Protein AF-0000000072585662 (afdb_homodimer)

Secondary structure (DSSP, 8-state):
---EEEEEEEEEHHHHHHHHHHHHTTSSSSHHHHHHHHHHHHHHHHHHHHHHHHHHHHHTTT---HHHHHHHHHHHT---------/---EEEEEEEEEHHHHHHHHHHHHTTSSSSHHHHHHHHHHHHHHHHHHHHHHHHHHHHHTTT---HHHHHHHHHHH----------

Solvent-accessible surface area (backbone atoms only — not comparable to full-atom values): 9882 Å² total; per-residue (Å²): 129,82,63,60,44,77,44,79,32,60,33,45,52,71,57,49,50,52,45,48,51,40,33,74,72,59,79,30,93,40,65,34,54,49,52,52,51,11,45,51,46,35,52,52,50,51,50,52,51,51,51,50,52,52,48,36,56,70,68,50,69,65,54,68,55,67,62,56,63,52,50,56,56,52,65,68,58,56,71,75,68,77,74,73,77,124,129,84,63,59,45,79,46,78,32,60,33,45,51,70,57,51,48,51,45,47,50,38,32,74,72,60,80,30,92,39,63,33,53,49,52,53,50,10,44,50,44,33,53,52,51,52,50,52,52,51,51,50,52,51,48,36,56,70,69,50,70,65,54,69,54,67,60,57,63,52,51,59,58,52,65,67,60,56,70,74,70,75,76,74,76,126

Sequence (172 aa):
MRTTRTLSISLPYEMADYIRAKVSTGEFATESEVIRDALRTLIARDRVVEAWLRDAVNSGEFALDPDAQWAADKDEAKPARPRRRPMRTTRTLSISLPYEMADYIRAKVSTGEFATESE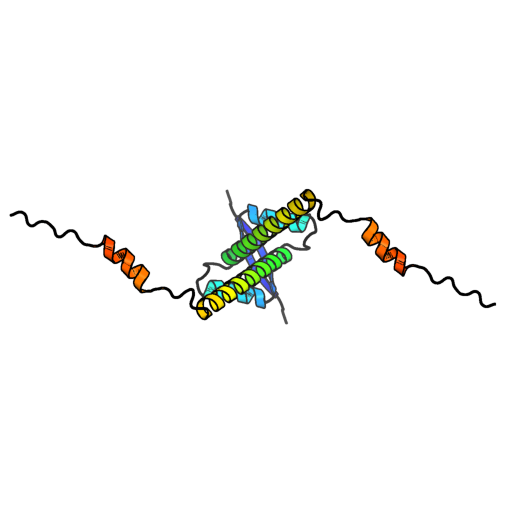VIRDALRTLIARDRVVEAWLRDAVNSGEFALDPDAQWAADKDEAKPARPRRRP

pLDDT: mean 79.77, std 24.44, range [37.72, 98.94]

Nearest PDB structures (foldseek):
  5zkt-assembly1_A  TM=6.570E-01  e=4.697E+00  Oryza sativa Japonica Group
  6zxf-assembly1_J  TM=3.827E-01  e=6.898E+00  Homo sapiens
  5zkt-assembly1_A  TM=6.567E-01  e=4.931E+00  Oryza sativa Japonica Group
  6zxf-assembly1_J  TM=3.825E-01  e=8.393E+00  Homo sapiens

Organism: Burkholderia pseudomallei (strain K96243) (NCBI:txid272560)

Structure (mmCIF, N/CA/C/O backbone):
data_AF-0000000072585662-model_v1
#
loop_
_entity.id
_entity.type
_entity.pdbx_description
1 polymer 'Type II toxin-antitoxin system ParD family antitoxin'
#
loop_
_atom_site.group_PDB
_atom_site.id
_atom_site.type_symbol
_atom_site.label_atom_id
_atom_site.label_alt_id
_atom_site.label_comp_id
_atom_site.label_asym_id
_atom_site.label_entity_id
_atom_site.label_seq_id
_atom_site.pdbx_PDB_ins_code
_atom_site.Cartn_x
_atom_site.Cartn_y
_atom_site.Cartn_z
_atom_site.occupancy
_atom_site.B_iso_or_equiv
_atom_site.auth_seq_id
_atom_site.auth_comp_id
_atom_site.auth_asym_id
_atom_site.auth_atom_id
_atom_site.pdbx_PDB_model_num
ATOM 1 N N . MET A 1 1 ? 3.088 -7.129 -27.453 1 70.69 1 MET A N 1
ATOM 2 C CA . MET A 1 1 ? 4.09 -7.305 -26.406 1 70.69 1 MET A CA 1
ATOM 3 C C . MET A 1 1 ? 3.434 -7.457 -25.047 1 70.69 1 MET A C 1
ATOM 5 O O . MET A 1 1 ? 2.344 -6.93 -24.812 1 70.69 1 MET A O 1
ATOM 9 N N . ARG A 1 2 ? 3.865 -8.383 -24.266 1 81.06 2 ARG A N 1
ATOM 10 C CA . ARG A 1 2 ? 3.271 -8.539 -22.938 1 81.06 2 ARG A CA 1
ATOM 11 C C . ARG A 1 2 ? 3.443 -7.273 -22.109 1 81.06 2 ARG A C 1
ATOM 13 O O . ARG A 1 2 ? 4.52 -6.672 -22.094 1 81.06 2 ARG A O 1
ATOM 20 N N . THR A 1 3 ? 2.375 -6.98 -21.516 1 95.12 3 THR A N 1
ATOM 21 C CA . THR A 1 3 ? 2.451 -5.746 -20.734 1 95.12 3 THR A CA 1
ATOM 22 C C . THR A 1 3 ? 2.459 -6.039 -19.25 1 95.12 3 THR A C 1
ATOM 24 O O . THR A 1 3 ? 2.512 -5.121 -18.422 1 95.12 3 THR A O 1
ATOM 27 N N . THR A 1 4 ? 2.371 -7.418 -18.953 1 97.75 4 THR A N 1
ATOM 28 C CA . THR A 1 4 ? 2.322 -7.781 -17.547 1 97.75 4 THR A CA 1
ATOM 29 C C . THR A 1 4 ? 3.291 -8.922 -17.25 1 97.75 4 THR A C 1
ATOM 31 O O . THR A 1 4 ? 3.787 -9.578 -18.156 1 97.75 4 THR A O 1
ATOM 34 N N . ARG A 1 5 ? 3.615 -9 -15.969 1 96.94 5 ARG A N 1
ATOM 35 C CA . ARG A 1 5 ? 4.387 -10.102 -15.406 1 96.94 5 ARG A CA 1
ATOM 36 C C . ARG A 1 5 ? 3.592 -10.828 -14.328 1 96.94 5 ARG A C 1
ATOM 38 O O . ARG A 1 5 ? 2.83 -10.211 -13.586 1 96.94 5 ARG A O 1
ATOM 45 N N . THR A 1 6 ? 3.783 -12.117 -14.281 1 97.81 6 THR A N 1
ATOM 46 C CA . THR A 1 6 ? 3.15 -12.922 -13.234 1 97.81 6 THR A CA 1
ATOM 47 C C . THR A 1 6 ? 4.129 -13.188 -12.094 1 97.81 6 THR A C 1
ATOM 49 O O . THR A 1 6 ? 5.293 -13.516 -12.328 1 97.81 6 THR A O 1
ATOM 52 N N . LEU A 1 7 ? 3.682 -13.016 -10.852 1 97.94 7 LEU A N 1
ATOM 53 C CA . LEU A 1 7 ? 4.488 -13.266 -9.656 1 97.94 7 LEU A CA 1
ATOM 54 C C . LEU A 1 7 ? 3.746 -14.18 -8.688 1 97.94 7 LEU A C 1
ATOM 56 O O . LEU A 1 7 ? 2.539 -14.031 -8.484 1 97.94 7 LEU A O 1
ATOM 60 N N . SER A 1 8 ? 4.477 -15.102 -8.109 1 98.38 8 SER A N 1
ATOM 61 C CA . SER A 1 8 ? 3.969 -15.922 -7.02 1 98.38 8 SER A CA 1
ATOM 62 C C . SER A 1 8 ? 4.406 -15.375 -5.664 1 98.38 8 SER A C 1
ATOM 64 O O . SER A 1 8 ? 5.602 -15.219 -5.41 1 98.38 8 SER A O 1
ATOM 66 N N . ILE A 1 9 ? 3.414 -15.117 -4.812 1 98.69 9 ILE A N 1
ATOM 67 C CA . ILE A 1 9 ? 3.756 -14.461 -3.553 1 98.69 9 ILE A CA 1
ATOM 68 C C . ILE A 1 9 ? 3.18 -15.266 -2.387 1 98.69 9 ILE A C 1
ATOM 70 O O . ILE A 1 9 ? 2.158 -15.938 -2.533 1 98.69 9 ILE A O 1
ATOM 74 N N . SER A 1 10 ? 3.887 -15.133 -1.266 1 98.44 10 SER A N 1
ATOM 75 C CA . SER A 1 10 ? 3.441 -15.734 -0.015 1 98.44 10 SER A CA 1
ATOM 76 C C . SER A 1 10 ? 2.939 -14.68 0.963 1 98.44 10 SER A C 1
ATOM 78 O O . SER A 1 10 ? 3.617 -13.68 1.205 1 98.44 10 SER A O 1
ATOM 80 N N . LEU A 1 11 ? 1.711 -14.984 1.523 1 98.69 11 LEU A N 1
ATOM 81 C CA . LEU A 1 11 ? 1.078 -14.023 2.422 1 98.69 11 LEU A CA 1
ATOM 82 C C . LEU A 1 11 ? 0.562 -14.719 3.68 1 98.69 11 LEU A C 1
ATOM 84 O O . LEU A 1 11 ? 0.035 -15.828 3.609 1 98.69 11 LEU A O 1
ATOM 88 N N . PRO A 1 12 ? 0.665 -13.992 4.832 1 98.44 12 PRO A N 1
ATOM 89 C CA . PRO A 1 12 ? -0.096 -14.484 5.984 1 98.44 12 PRO A CA 1
ATOM 90 C C . PRO A 1 12 ? -1.59 -14.609 5.691 1 98.44 12 PRO A C 1
ATOM 92 O O . PRO A 1 12 ? -2.139 -13.828 4.914 1 98.44 12 PRO A O 1
ATOM 95 N N . TYR A 1 13 ? -2.268 -15.445 6.418 1 98 13 TYR A N 1
ATOM 96 C CA . TYR A 1 13 ? -3.68 -15.719 6.188 1 98 13 TYR A CA 1
ATOM 97 C C . TYR A 1 13 ? -4.516 -14.453 6.352 1 98 13 TYR A C 1
ATOM 99 O O . TYR A 1 13 ? -5.465 -14.227 5.598 1 98 13 TYR A O 1
ATOM 107 N N . GLU A 1 14 ? -4.168 -13.672 7.273 1 97.62 14 GLU A N 1
ATOM 108 C CA . GLU A 1 14 ? -4.93 -12.453 7.539 1 97.62 14 GLU A CA 1
ATOM 109 C C . GLU A 1 14 ? -4.895 -11.516 6.336 1 97.62 14 GLU A C 1
ATOM 111 O O . GLU A 1 14 ? -5.898 -10.875 6.012 1 97.62 14 GLU A O 1
ATOM 116 N N . MET A 1 15 ? -3.756 -11.484 5.699 1 98.69 15 MET A N 1
ATOM 117 C CA . MET A 1 15 ? -3.623 -10.625 4.523 1 98.69 15 MET A CA 1
ATOM 118 C C . MET A 1 15 ? -4.352 -11.234 3.326 1 98.69 15 MET A C 1
ATOM 120 O O . MET A 1 15 ? -4.988 -10.516 2.555 1 98.69 15 MET A O 1
ATOM 124 N N . ALA A 1 16 ? -4.238 -12.523 3.176 1 98.62 16 ALA A N 1
ATOM 125 C CA . ALA A 1 16 ? -4.965 -13.203 2.109 1 98.62 16 ALA A CA 1
ATOM 126 C C . ALA A 1 16 ? -6.473 -13.023 2.271 1 98.62 16 ALA A C 1
ATOM 128 O O . ALA A 1 16 ? -7.188 -12.812 1.29 1 98.62 16 ALA A O 1
ATOM 129 N N . ASP A 1 17 ? -6.926 -13.094 3.514 1 98.12 17 ASP A N 1
ATOM 130 C CA . ASP A 1 17 ? -8.344 -12.914 3.801 1 98.12 17 ASP A CA 1
ATOM 131 C C . ASP A 1 17 ? -8.789 -11.492 3.473 1 98.12 17 ASP A C 1
ATOM 133 O O . ASP A 1 17 ? -9.898 -11.281 2.973 1 98.12 17 ASP A O 1
ATOM 137 N N . TYR A 1 18 ? -7.945 -10.555 3.777 1 98.5 18 TYR A N 1
ATOM 138 C CA . TYR A 1 18 ? -8.219 -9.164 3.42 1 98.5 18 TYR A CA 1
ATOM 139 C C . TYR A 1 18 ? -8.422 -9.016 1.918 1 98.5 18 TYR A C 1
ATOM 141 O O . TYR A 1 18 ? -9.398 -8.406 1.477 1 98.5 18 TYR A O 1
ATOM 149 N N . ILE A 1 19 ? -7.562 -9.602 1.135 1 98.88 19 ILE A N 1
ATOM 150 C CA . ILE A 1 19 ? -7.637 -9.547 -0.321 1 98.88 19 ILE A CA 1
ATOM 151 C C . ILE A 1 19 ? -8.93 -10.203 -0.798 1 98.88 19 ILE A C 1
ATOM 153 O O . ILE A 1 19 ? -9.656 -9.648 -1.621 1 98.88 19 ILE A O 1
ATOM 157 N N . ARG A 1 20 ? -9.242 -11.352 -0.202 1 98.31 20 ARG A N 1
ATOM 158 C CA . ARG A 1 20 ? -10.438 -12.094 -0.586 1 98.31 20 ARG A CA 1
ATOM 159 C C . ARG A 1 20 ? -11.695 -11.273 -0.302 1 98.31 20 ARG A C 1
ATOM 161 O O . ARG A 1 20 ? -12.641 -11.273 -1.102 1 98.31 20 ARG A O 1
ATOM 168 N N . ALA A 1 21 ? -11.719 -10.664 0.814 1 98.25 21 ALA A N 1
ATOM 169 C CA . ALA A 1 21 ? -12.875 -9.859 1.188 1 98.25 21 ALA A CA 1
ATOM 170 C C . ALA A 1 21 ? -13.102 -8.734 0.187 1 98.25 21 ALA A C 1
ATOM 172 O O . ALA A 1 21 ? -14.242 -8.453 -0.194 1 98.25 21 ALA A O 1
ATOM 173 N N . LYS A 1 22 ? -12.023 -8.109 -0.302 1 98.25 22 LYS A N 1
ATOM 174 C CA . LYS A 1 22 ? -12.117 -7.012 -1.259 1 98.25 22 LYS A CA 1
ATOM 175 C C . LYS A 1 22 ? -12.695 -7.488 -2.586 1 98.25 22 LYS A C 1
ATOM 177 O O . LYS A 1 22 ? -13.414 -6.742 -3.256 1 98.25 22 LYS A O 1
ATOM 182 N N . VAL A 1 23 ? -12.398 -8.68 -2.938 1 98.69 23 VAL A N 1
ATOM 183 C CA . VAL A 1 23 ? -12.891 -9.227 -4.199 1 98.69 23 VAL A CA 1
ATOM 184 C C . VAL A 1 23 ? -14.328 -9.711 -4.027 1 98.69 23 VAL A C 1
ATOM 186 O O . VAL A 1 23 ? -15.18 -9.461 -4.879 1 98.69 23 VAL A O 1
ATOM 189 N N . SER A 1 24 ? -14.586 -10.328 -2.852 1 98.31 24 SER A N 1
ATOM 190 C CA . SER A 1 24 ? -15.898 -10.93 -2.604 1 98.31 24 SER A CA 1
ATOM 191 C C . SER A 1 24 ? -16.984 -9.859 -2.48 1 98.31 24 SER A C 1
ATOM 193 O O . SER A 1 24 ? -18.125 -10.094 -2.85 1 98.31 24 SER A O 1
ATOM 195 N N . THR A 1 25 ? -16.594 -8.695 -2.027 1 96.94 25 THR A N 1
ATOM 196 C CA . THR A 1 25 ? -17.547 -7.605 -1.853 1 96.94 25 THR A CA 1
ATOM 197 C C . THR A 1 25 ? -17.734 -6.844 -3.16 1 96.94 25 THR A C 1
ATOM 199 O O . THR A 1 25 ? -18.609 -5.977 -3.254 1 96.94 25 THR A O 1
ATOM 202 N N . GLY A 1 26 ? -16.922 -7.109 -4.121 1 97.5 26 GLY A N 1
ATOM 203 C CA . GLY A 1 26 ? -17.047 -6.492 -5.43 1 97.5 26 GLY A CA 1
ATOM 204 C C . GLY A 1 26 ? -16.297 -5.176 -5.547 1 97.5 26 GLY A C 1
ATOM 205 O O . GLY A 1 26 ? -16.438 -4.461 -6.539 1 97.5 26 GLY A O 1
ATOM 206 N N . GLU A 1 27 ? -15.5 -4.836 -4.562 1 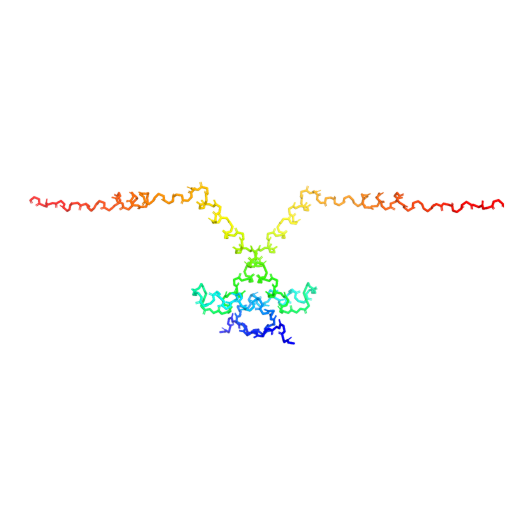96.88 27 GLU A N 1
ATOM 207 C CA . GLU A 1 27 ? -14.703 -3.613 -4.613 1 96.88 27 GLU A CA 1
ATOM 208 C C . GLU A 1 27 ? -13.633 -3.703 -5.699 1 96.88 27 GLU A C 1
ATOM 210 O O . GLU A 1 27 ? -13.32 -2.705 -6.355 1 96.88 27 GLU A O 1
ATOM 215 N N . PHE A 1 28 ? -13.133 -4.871 -5.895 1 98.38 28 PHE A N 1
ATOM 216 C CA . PHE A 1 28 ? -12.148 -5.172 -6.93 1 98.38 28 PHE A CA 1
ATOM 217 C C . PHE A 1 28 ? -12.547 -6.414 -7.715 1 98.38 28 PHE A C 1
ATOM 219 O O . PHE A 1 28 ? -13.219 -7.301 -7.184 1 98.38 28 PHE A O 1
ATOM 226 N N . ALA A 1 29 ? -12.156 -6.52 -8.883 1 98.38 29 ALA A N 1
ATOM 227 C CA . ALA A 1 29 ? -12.539 -7.637 -9.75 1 98.38 29 ALA A CA 1
ATOM 228 C C . ALA A 1 29 ? -11.672 -8.859 -9.469 1 98.38 29 ALA A C 1
ATOM 230 O O . ALA A 1 29 ? -12.141 -10 -9.562 1 98.38 29 ALA A O 1
ATOM 231 N N . THR A 1 30 ? -10.352 -8.617 -9.109 1 98.5 30 THR A N 1
ATOM 232 C CA . THR A 1 30 ? -9.438 -9.742 -8.945 1 98.5 30 THR A CA 1
ATOM 233 C C . THR A 1 30 ? -8.477 -9.492 -7.781 1 98.5 30 THR A C 1
ATOM 235 O O . THR A 1 30 ? -8.32 -8.359 -7.328 1 98.5 30 THR A O 1
ATOM 238 N N . GLU A 1 31 ? -7.871 -10.484 -7.367 1 98.56 31 GLU A N 1
ATOM 239 C CA . GLU A 1 31 ? -6.84 -10.383 -6.34 1 98.56 31 GLU A CA 1
ATOM 240 C C . GLU A 1 31 ? -5.652 -9.555 -6.824 1 98.56 31 GLU A C 1
ATOM 242 O O . GLU A 1 31 ? -5.086 -8.766 -6.066 1 98.56 31 GLU A O 1
ATOM 247 N N . SER A 1 32 ? -5.324 -9.688 -8.078 1 98.81 32 SER A N 1
ATOM 248 C CA . SER A 1 32 ? -4.246 -8.898 -8.664 1 98.81 32 SER A CA 1
ATOM 249 C C . SER A 1 32 ? -4.562 -7.406 -8.625 1 98.81 32 SER A C 1
ATOM 251 O O . SER A 1 32 ? -3.666 -6.578 -8.461 1 98.81 32 SER A O 1
ATOM 253 N N . GLU A 1 33 ? -5.809 -7.109 -8.773 1 98.75 33 GLU A N 1
ATOM 254 C CA . GLU A 1 33 ? -6.219 -5.707 -8.727 1 98.75 33 GLU A CA 1
ATOM 255 C C . GLU A 1 33 ? -6.02 -5.125 -7.328 1 98.75 33 GLU A C 1
ATOM 257 O O . GLU A 1 33 ? -5.578 -3.982 -7.184 1 98.75 33 GLU A O 1
ATOM 262 N N . VAL A 1 34 ? -6.246 -5.855 -6.348 1 98.88 34 VAL A N 1
ATOM 263 C CA . VAL A 1 34 ? -6.02 -5.422 -4.973 1 98.88 34 VAL A CA 1
ATOM 264 C C . VAL A 1 34 ? -4.527 -5.168 -4.75 1 98.88 34 VAL A C 1
ATOM 266 O O . VAL A 1 34 ? -4.145 -4.133 -4.199 1 98.88 34 VAL A O 1
ATOM 269 N N . ILE A 1 35 ? -3.711 -6.07 -5.234 1 98.94 35 ILE A N 1
ATOM 270 C CA . ILE A 1 35 ? -2.268 -5.984 -5.035 1 98.94 35 ILE A CA 1
ATOM 271 C C . ILE A 1 35 ? -1.713 -4.785 -5.801 1 98.94 35 ILE A C 1
ATOM 273 O O . ILE A 1 35 ? -0.826 -4.086 -5.309 1 98.94 35 ILE A O 1
ATOM 277 N N . ARG A 1 36 ? -2.268 -4.527 -6.988 1 98.88 36 ARG A N 1
ATOM 278 C CA . ARG A 1 36 ? -1.835 -3.354 -7.738 1 98.88 36 ARG A CA 1
ATOM 279 C C . ARG A 1 36 ? -2.193 -2.068 -7 1 98.88 36 ARG A C 1
ATOM 281 O O . ARG A 1 36 ? -1.402 -1.123 -6.973 1 98.88 36 ARG A O 1
ATOM 288 N N . ASP A 1 37 ? -3.289 -2.049 -6.328 1 98.88 37 ASP A N 1
ATOM 289 C CA . ASP A 1 37 ? -3.662 -0.887 -5.527 1 98.88 37 ASP A CA 1
ATOM 290 C C . ASP A 1 37 ? -2.75 -0.744 -4.312 1 98.88 37 ASP A C 1
ATOM 292 O O . ASP A 1 37 ? -2.346 0.366 -3.959 1 98.88 37 ASP A O 1
ATOM 296 N N . ALA A 1 38 ? -2.445 -1.852 -3.711 1 98.94 38 ALA A N 1
ATOM 297 C CA . ALA A 1 38 ? -1.517 -1.835 -2.584 1 98.94 38 ALA A CA 1
ATOM 298 C C . ALA A 1 38 ? -0.155 -1.289 -3.004 1 98.94 38 ALA A C 1
ATOM 300 O O . ALA A 1 38 ? 0.42 -0.443 -2.314 1 98.94 38 ALA A O 1
ATOM 301 N N . LEU A 1 39 ? 0.3 -1.724 -4.145 1 98.94 39 LEU A N 1
ATOM 302 C CA . LEU A 1 39 ? 1.592 -1.266 -4.645 1 98.94 39 LEU A CA 1
ATOM 303 C C . LEU A 1 39 ? 1.54 0.215 -5.008 1 98.94 39 LEU A C 1
ATOM 305 O O . LEU A 1 39 ? 2.496 0.953 -4.758 1 98.94 39 LEU A O 1
ATOM 309 N N . ARG A 1 40 ? 0.43 0.629 -5.598 1 98.81 40 ARG A N 1
ATOM 310 C CA . ARG A 1 40 ? 0.277 2.053 -5.883 1 98.81 40 ARG A CA 1
ATOM 311 C C . ARG A 1 40 ? 0.335 2.877 -4.602 1 98.81 40 ARG A C 1
ATOM 313 O O . ARG A 1 40 ? 0.946 3.947 -4.574 1 98.81 40 ARG A O 1
ATOM 320 N N . THR A 1 41 ? -0.31 2.365 -3.627 1 98.62 41 THR A N 1
ATOM 321 C CA . THR A 1 41 ? -0.324 3.035 -2.332 1 98.62 41 THR A CA 1
ATOM 322 C C . THR A 1 41 ? 1.079 3.086 -1.734 1 98.62 41 THR A C 1
ATOM 324 O O . THR A 1 41 ? 1.498 4.117 -1.206 1 98.62 41 THR A O 1
ATOM 327 N N . LEU A 1 42 ? 1.848 2.02 -1.802 1 98.75 42 LEU A N 1
ATOM 328 C CA . LEU A 1 42 ? 3.215 1.982 -1.294 1 98.75 42 LEU A CA 1
ATOM 329 C C . LEU A 1 42 ? 4.109 2.934 -2.078 1 98.75 42 LEU A C 1
ATOM 331 O O . LEU A 1 42 ? 4.902 3.674 -1.489 1 98.75 42 LEU A O 1
ATOM 335 N N . ILE A 1 43 ? 3.969 2.965 -3.391 1 98.25 43 ILE A N 1
ATOM 336 C CA 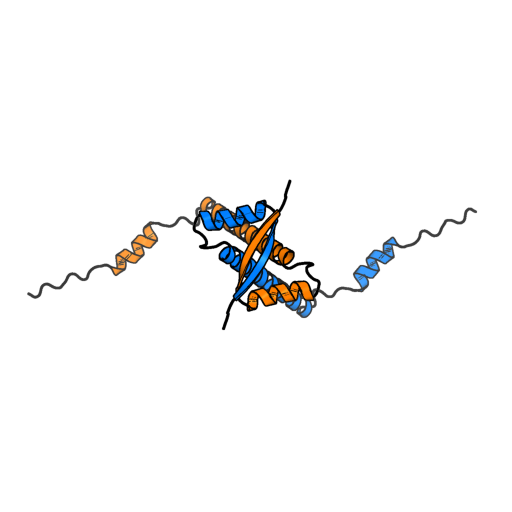. ILE A 1 43 ? 4.762 3.822 -4.266 1 98.25 43 ILE A CA 1
ATOM 337 C C . ILE A 1 43 ? 4.477 5.289 -3.951 1 98.25 43 ILE A C 1
ATOM 339 O O . ILE A 1 43 ? 5.398 6.102 -3.852 1 98.25 43 ILE A O 1
ATOM 343 N N . ALA A 1 44 ? 3.246 5.605 -3.764 1 97.81 44 ALA A N 1
ATOM 344 C CA . ALA A 1 44 ? 2.854 6.965 -3.406 1 97.81 44 ALA A CA 1
ATOM 345 C C . ALA A 1 44 ? 3.461 7.375 -2.068 1 97.81 44 ALA A C 1
ATOM 347 O O . ALA A 1 44 ? 3.967 8.492 -1.926 1 97.81 44 ALA A O 1
ATOM 348 N N . ARG A 1 45 ? 3.369 6.508 -1.108 1 96.44 45 ARG A N 1
ATOM 349 C CA . ARG A 1 45 ? 3.957 6.773 0.201 1 96.44 45 ARG A CA 1
ATOM 350 C C . ARG A 1 45 ? 5.457 7.016 0.088 1 96.44 45 ARG A C 1
ATOM 352 O O . ARG A 1 45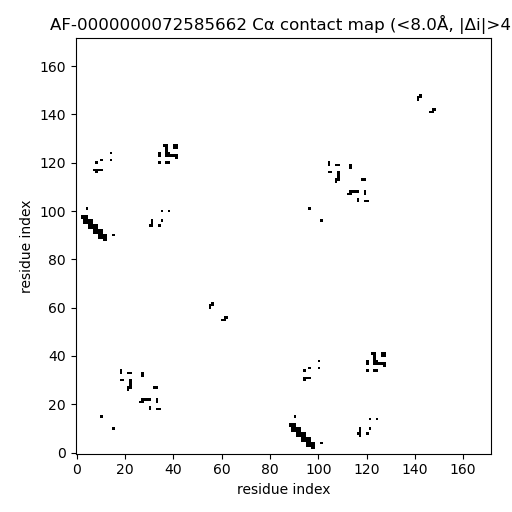 ? 5.984 7.969 0.669 1 96.44 45 ARG A O 1
ATOM 359 N N . ASP A 1 46 ? 6.145 6.18 -0.636 1 96.44 46 ASP A N 1
ATOM 360 C CA . ASP A 1 46 ? 7.586 6.316 -0.816 1 96.44 46 ASP A CA 1
ATOM 361 C C . ASP A 1 46 ? 7.934 7.664 -1.448 1 96.44 46 ASP A C 1
ATOM 363 O O . ASP A 1 46 ? 8.922 8.297 -1.067 1 96.44 46 ASP A O 1
ATOM 367 N N . ARG A 1 47 ? 7.125 8.078 -2.375 1 96.62 47 ARG A N 1
ATOM 368 C CA . ARG A 1 47 ? 7.355 9.352 -3.043 1 96.62 47 ARG A CA 1
ATOM 369 C C . ARG A 1 47 ? 7.238 10.516 -2.062 1 96.62 47 ARG A C 1
ATOM 371 O O . ARG A 1 47 ? 8.047 11.445 -2.098 1 96.62 47 ARG A O 1
ATOM 378 N N . VAL A 1 48 ? 6.262 10.484 -1.225 1 95.69 48 VAL A N 1
ATOM 379 C CA . VAL A 1 48 ? 6.043 11.539 -0.241 1 95.69 48 VAL A CA 1
ATOM 380 C C . VAL A 1 48 ? 7.203 11.57 0.749 1 95.69 48 VAL A C 1
ATOM 382 O O . VAL A 1 48 ? 7.707 12.648 1.084 1 95.69 48 VAL A O 1
ATOM 385 N N . VAL A 1 49 ? 7.621 10.422 1.192 1 94.38 49 VAL A N 1
ATOM 386 C CA . VAL A 1 49 ? 8.719 10.32 2.15 1 94.38 49 VAL A CA 1
ATOM 387 C C . VAL A 1 49 ? 10 10.859 1.524 1 94.38 49 VAL A C 1
ATOM 389 O O . VAL A 1 49 ? 10.742 11.617 2.158 1 94.38 49 VAL A O 1
ATOM 392 N N . GLU A 1 50 ? 10.242 10.492 0.333 1 94.38 50 GLU A N 1
ATOM 393 C CA . GLU A 1 50 ? 11.43 10.969 -0.368 1 94.38 50 GLU A CA 1
ATOM 394 C C . GLU A 1 50 ? 11.406 12.484 -0.532 1 94.38 50 GLU A C 1
ATOM 396 O O . GLU A 1 50 ? 12.43 13.148 -0.366 1 94.38 50 GLU A O 1
ATOM 401 N N . ALA A 1 51 ? 10.25 12.961 -0.875 1 94.44 51 ALA A N 1
ATOM 402 C CA . ALA A 1 51 ? 10.109 14.406 -1.051 1 94.44 51 ALA A CA 1
ATOM 403 C C . ALA A 1 51 ? 10.352 15.148 0.261 1 94.44 51 ALA A C 1
ATOM 405 O O . ALA A 1 51 ? 11.031 16.172 0.284 1 94.44 51 ALA A O 1
ATOM 406 N N . TRP A 1 52 ? 9.805 14.617 1.291 1 93.06 52 TRP A N 1
ATOM 407 C CA . TRP A 1 52 ? 9.984 15.195 2.619 1 93.06 52 TRP A CA 1
ATOM 408 C C . TRP A 1 52 ? 11.453 15.195 3.025 1 93.06 52 TRP A C 1
ATOM 410 O O . TRP A 1 52 ? 11.961 16.188 3.561 1 93.06 52 TRP A O 1
ATOM 420 N N . LEU A 1 53 ? 12.141 14.07 2.779 1 92.25 53 LEU A N 1
ATOM 421 C CA . LEU A 1 53 ? 13.555 13.938 3.109 1 92.25 53 LEU A CA 1
ATOM 422 C C . LEU A 1 53 ? 14.391 14.93 2.314 1 92.25 53 LEU A C 1
ATOM 424 O O . LEU A 1 53 ? 15.312 15.547 2.859 1 92.25 53 LEU A O 1
ATOM 428 N N . ARG A 1 54 ? 14.047 15.117 1.114 1 92.44 54 ARG A N 1
ATOM 429 C CA . ARG A 1 54 ? 14.773 16.062 0.266 1 92.44 54 ARG A CA 1
ATOM 430 C C . ARG A 1 54 ? 14.562 17.5 0.744 1 92.44 54 ARG A C 1
ATOM 432 O O . ARG A 1 54 ? 15.516 18.281 0.774 1 92.44 54 ARG A O 1
ATOM 439 N N . ASP A 1 55 ? 13.352 17.812 1.104 1 88.56 55 ASP A N 1
ATOM 440 C CA . ASP A 1 55 ? 13.039 19.141 1.609 1 88.56 55 ASP A CA 1
ATOM 441 C C . ASP A 1 55 ? 13.742 19.406 2.938 1 88.56 55 ASP A C 1
ATOM 443 O O . ASP A 1 55 ? 14.25 20.5 3.168 1 88.56 55 ASP A O 1
ATOM 447 N N . ALA A 1 56 ? 13.766 18.391 3.781 1 86.5 56 ALA A N 1
ATOM 448 C CA . ALA A 1 56 ? 14.43 18.5 5.078 1 86.5 56 ALA A CA 1
ATOM 449 C C . ALA A 1 56 ? 15.93 18.734 4.91 1 86.5 56 ALA A C 1
ATOM 451 O O . ALA A 1 56 ? 16.531 19.531 5.629 1 86.5 56 ALA A O 1
ATOM 452 N N . VAL A 1 57 ? 16.516 18.109 4.008 1 86.31 57 VAL A N 1
ATOM 453 C CA . VAL A 1 57 ? 17.938 18.234 3.711 1 86.31 57 VAL A CA 1
ATOM 454 C C . VAL A 1 57 ? 18.219 19.625 3.119 1 86.31 57 VAL A C 1
ATOM 456 O O . VAL A 1 57 ? 19.188 20.281 3.506 1 86.31 57 VAL A O 1
ATOM 459 N N . ASN A 1 58 ? 17.266 20.062 2.336 1 87.5 58 ASN A N 1
ATOM 460 C CA . ASN A 1 58 ? 17.453 21.359 1.693 1 87.5 58 ASN A CA 1
ATOM 461 C C . ASN A 1 58 ? 17.234 22.5 2.678 1 87.5 58 ASN A C 1
ATOM 463 O O . ASN A 1 58 ? 17.844 23.562 2.551 1 87.5 58 ASN A O 1
ATOM 467 N N . SER A 1 59 ? 16.297 22.375 3.598 1 79.12 59 SER A N 1
ATOM 468 C CA . SER A 1 59 ? 16.031 23.406 4.594 1 79.12 59 SER A CA 1
ATOM 469 C C . SER A 1 59 ? 17.094 23.406 5.688 1 79.12 59 SER A C 1
ATOM 471 O O . SER A 1 59 ? 17.125 24.328 6.512 1 79.12 59 SER A O 1
ATOM 473 N N . GLY A 1 60 ? 18.031 22.656 5.695 1 70.69 60 GLY A N 1
ATOM 474 C CA . GLY A 1 60 ? 19.078 22.594 6.695 1 70.69 60 GLY A CA 1
ATOM 475 C C . GLY A 1 60 ? 18.625 22.031 8.016 1 70.69 60 GLY A C 1
ATOM 476 O O . GLY A 1 60 ? 19.344 22.078 9.016 1 70.69 60 GLY A O 1
ATOM 477 N N . GLU A 1 61 ? 17.469 21.75 8.156 1 58.78 61 GLU A N 1
ATOM 478 C CA . GLU A 1 61 ? 16.891 21.266 9.406 1 58.78 61 GLU A CA 1
ATOM 479 C C . GLU A 1 61 ? 17.531 19.953 9.828 1 58.78 61 GLU A C 1
ATOM 481 O O . GLU A 1 61 ? 17.641 19.672 11.023 1 58.78 61 GLU A O 1
ATOM 486 N N . PHE A 1 62 ? 17.719 19.141 8.977 1 54.69 62 PHE A N 1
ATOM 487 C CA . PHE A 1 62 ? 18.422 17.906 9.328 1 54.69 62 PHE A CA 1
ATOM 488 C C . PHE A 1 62 ? 19.922 18.156 9.438 1 54.69 62 PHE A C 1
ATOM 490 O O . PHE A 1 62 ? 20.688 17.703 8.586 1 54.69 62 PHE A O 1
ATOM 497 N N . ALA A 1 63 ? 20.266 19.438 9.719 1 49.34 63 ALA A N 1
ATOM 498 C CA . ALA A 1 63 ? 21.641 19.578 10.203 1 49.34 63 ALA A CA 1
ATOM 499 C C . ALA A 1 63 ? 21.938 18.547 11.281 1 49.34 63 ALA A C 1
ATOM 501 O O . ALA A 1 63 ? 21.406 18.625 12.391 1 49.34 63 ALA A O 1
ATOM 502 N N . LEU A 1 64 ? 22.031 17.391 10.938 1 47.59 64 LEU A N 1
ATOM 503 C CA . LEU A 1 64 ? 22.641 16.422 11.844 1 47.59 64 LEU A CA 1
ATOM 504 C C . LEU A 1 64 ? 23.797 17.047 12.609 1 47.59 64 LEU A C 1
ATOM 506 O O . LEU A 1 64 ? 24.766 17.531 12.008 1 47.59 64 LEU A O 1
ATOM 510 N N . ASP A 1 65 ? 23.516 17.797 13.555 1 42.31 65 ASP A N 1
ATOM 511 C CA . ASP A 1 65 ? 24.625 18.141 14.438 1 42.31 65 ASP A CA 1
ATOM 512 C C . ASP A 1 65 ? 25.531 16.938 14.688 1 42.31 65 ASP A C 1
ATOM 514 O O . ASP A 1 65 ? 25.125 15.984 15.375 1 42.31 65 ASP A O 1
ATOM 518 N N . PRO A 1 66 ? 26.328 16.625 13.773 1 45.44 66 PRO A N 1
ATOM 519 C CA . PRO A 1 66 ? 27.266 15.562 14.109 1 45.44 66 PRO A CA 1
ATOM 520 C C . PRO A 1 66 ? 27.734 15.617 15.562 1 45.44 66 PRO A C 1
ATOM 522 O O . PRO A 1 66 ? 28.094 14.586 16.141 1 45.44 66 PRO A O 1
ATOM 525 N N . ASP A 1 67 ? 27.969 16.781 16.156 1 43.16 67 ASP A N 1
ATOM 526 C CA . ASP A 1 67 ? 28.438 16.984 17.516 1 43.16 67 ASP A CA 1
ATOM 527 C C . ASP A 1 67 ? 27.344 16.625 18.531 1 43.16 67 ASP A C 1
ATOM 529 O O . ASP A 1 67 ? 27.609 16.531 19.734 1 43.16 67 ASP A O 1
ATOM 533 N N . ALA A 1 68 ? 26.219 16.609 18.25 1 42.34 68 ALA A N 1
ATOM 534 C CA . ALA A 1 68 ? 25.156 16.25 19.188 1 42.34 68 ALA A CA 1
ATOM 535 C C . ALA A 1 68 ? 25.141 14.75 19.469 1 42.34 68 ALA A C 1
ATOM 537 O O . ALA A 1 68 ? 24.797 14.312 20.562 1 42.34 68 ALA A O 1
ATOM 538 N N . GLN A 1 69 ? 25.312 13.922 18.531 1 41.34 69 GLN A N 1
ATOM 539 C CA . GLN A 1 69 ? 25.484 12.5 18.781 1 41.34 69 GLN A CA 1
ATOM 540 C C . GLN A 1 69 ? 26.812 12.227 19.484 1 41.34 69 GLN A C 1
ATOM 542 O O . GLN A 1 69 ? 26.922 11.312 20.312 1 41.34 69 GLN A O 1
ATOM 547 N N . TRP A 1 70 ? 27.812 12.914 19.125 1 41.09 70 TRP A N 1
ATOM 548 C CA . TRP A 1 70 ? 29.094 12.805 19.812 1 41.09 70 TRP A CA 1
ATOM 549 C C . TRP A 1 70 ? 29.016 13.414 21.203 1 41.09 70 TRP A C 1
ATOM 551 O O . TRP A 1 70 ? 29.781 13.031 22.109 1 41.09 70 TRP A O 1
ATOM 561 N N . ALA A 1 71 ? 28.234 14.461 21.438 1 40.88 71 ALA A N 1
ATOM 562 C CA . ALA A 1 71 ? 28.078 15.047 22.766 1 40.88 71 ALA A CA 1
ATOM 563 C C . ALA A 1 71 ? 27.312 14.117 23.703 1 40.88 71 ALA A C 1
ATOM 565 O O . ALA A 1 71 ? 27.578 14.055 24.906 1 40.88 71 ALA A O 1
ATOM 566 N N . ALA A 1 72 ? 26.375 13.414 23.234 1 40.69 72 ALA A N 1
ATOM 567 C CA . ALA A 1 72 ? 25.625 12.531 24.125 1 40.69 72 ALA A CA 1
ATOM 568 C C . ALA A 1 72 ? 26.438 11.305 24.5 1 40.69 72 ALA A C 1
ATOM 570 O O . ALA A 1 72 ? 26.359 10.82 25.625 1 40.69 72 ALA A O 1
ATOM 571 N N . ASP A 1 73 ? 27.125 10.719 23.594 1 39.53 73 ASP A N 1
ATOM 572 C CA . ASP A 1 73 ? 27.906 9.539 23.938 1 39.53 73 ASP A CA 1
ATOM 573 C C . ASP A 1 73 ? 29.141 9.922 24.781 1 39.53 73 ASP A C 1
ATOM 575 O O . ASP A 1 73 ? 29.781 9.055 25.375 1 39.53 73 ASP A O 1
ATOM 579 N N . LYS A 1 74 ? 29.562 11.148 24.641 1 39.28 74 LYS A N 1
ATOM 580 C CA . LYS A 1 74 ? 30.75 11.492 25.406 1 39.28 74 LYS A CA 1
ATOM 581 C C . LYS A 1 74 ? 30.422 11.695 26.891 1 39.28 74 LYS A C 1
ATOM 583 O O . LYS A 1 74 ? 31.312 11.727 27.734 1 39.28 74 LYS A O 1
ATOM 588 N N . ASP A 1 75 ? 29.219 12.234 27.109 1 37.72 75 ASP A N 1
ATOM 589 C CA . ASP A 1 75 ? 29 12.461 28.531 1 37.72 75 ASP A CA 1
ATOM 590 C C . ASP A 1 75 ? 28.922 11.133 29.281 1 37.72 75 ASP A C 1
ATOM 592 O O . ASP A 1 75 ? 29.234 11.078 30.484 1 37.72 75 ASP A O 1
ATOM 596 N N . GLU A 1 76 ? 28.281 10.195 28.594 1 39.91 76 GLU A N 1
ATOM 597 C CA . GLU A 1 76 ? 28.109 9.008 29.438 1 39.91 76 GLU A CA 1
ATOM 598 C C . GLU A 1 76 ? 29.406 8.211 29.547 1 39.91 76 GLU A C 1
ATOM 600 O O . GLU A 1 76 ? 29.531 7.336 30.406 1 39.91 76 GLU A O 1
ATOM 605 N N . ALA A 1 77 ? 30.188 8.367 28.516 1 37.72 77 ALA A N 1
ATOM 606 C CA . ALA A 1 77 ? 31.312 7.438 28.609 1 37.72 77 ALA A CA 1
ATOM 607 C C . ALA A 1 77 ? 32.438 8.008 29.484 1 37.72 77 ALA A C 1
ATOM 609 O O . ALA A 1 77 ? 33.594 7.914 29.141 1 37.72 77 ALA A O 1
ATOM 610 N N . LYS A 1 78 ? 32.125 8.961 30.297 1 40.5 78 LYS A N 1
ATOM 611 C CA . LYS A 1 78 ? 33.25 9.242 31.172 1 40.5 78 LYS A CA 1
ATOM 612 C C . LYS A 1 78 ? 33.656 8 31.984 1 40.5 78 LYS A C 1
ATOM 614 O O . LYS A 1 78 ? 32.844 7.477 32.75 1 40.5 78 LYS A O 1
ATOM 619 N N . PRO A 1 79 ? 34.469 7.156 31.422 1 38.12 79 PRO A N 1
ATOM 620 C CA . PRO A 1 79 ? 34.875 6.004 32.219 1 38.12 79 PRO A CA 1
ATOM 621 C C . PRO A 1 79 ? 35.312 6.395 33.625 1 38.12 79 PRO A C 1
ATOM 623 O O . PRO A 1 79 ? 36.031 7.391 33.812 1 38.12 79 PRO A O 1
ATOM 626 N N . ALA A 1 80 ? 34.469 6.203 34.594 1 41.25 80 ALA A N 1
ATOM 627 C CA . ALA A 1 80 ? 34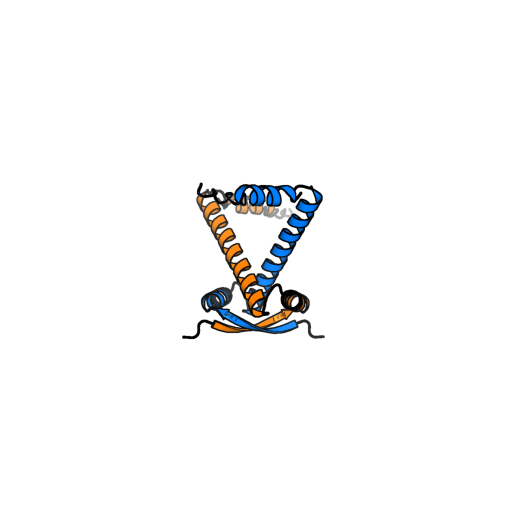.812 6.355 36 1 41.25 80 ALA A CA 1
ATOM 628 C C . ALA A 1 80 ? 36.25 5.844 36.25 1 41.25 80 ALA A C 1
ATOM 630 O O . ALA A 1 80 ? 36.625 4.758 35.812 1 41.25 80 ALA A O 1
ATOM 631 N N . ARG A 1 81 ? 37.156 6.691 36.344 1 43.38 81 ARG A N 1
ATOM 632 C CA . ARG A 1 81 ? 38.531 6.414 36.75 1 43.38 81 ARG A CA 1
ATOM 633 C C . ARG A 1 81 ? 38.594 5.441 37.906 1 43.38 81 ARG A C 1
ATOM 635 O O . ARG A 1 81 ? 37.875 5.605 38.906 1 43.38 81 ARG A O 1
ATOM 642 N N . PRO A 1 82 ? 38.812 4.23 37.656 1 47.44 82 PRO A N 1
ATOM 643 C CA . PRO A 1 82 ? 38.906 3.301 38.781 1 47.44 82 PRO A CA 1
ATOM 644 C C . PRO A 1 82 ? 39.656 3.893 40 1 47.44 82 PRO A C 1
ATOM 646 O O . PRO A 1 82 ? 40.656 4.574 39.812 1 47.44 82 PRO A O 1
ATOM 649 N N . ARG A 1 83 ? 38.906 4.328 41 1 43.28 83 ARG A N 1
ATOM 650 C CA . ARG A 1 83 ? 39.469 4.797 42.25 1 43.28 83 ARG A CA 1
ATOM 651 C C . ARG A 1 83 ? 40.625 3.881 42.719 1 43.28 83 ARG A C 1
ATOM 653 O O . ARG A 1 83 ? 40.469 2.66 42.75 1 43.28 83 ARG A O 1
ATOM 660 N N . ARG A 1 84 ? 41.781 4.25 42.469 1 45.66 84 ARG A N 1
ATOM 661 C CA . ARG A 1 84 ? 42.969 3.619 43.031 1 45.66 84 ARG A CA 1
ATOM 662 C C . ARG A 1 84 ? 42.781 3.342 44.531 1 45.66 84 ARG A C 1
ATOM 664 O O . ARG A 1 84 ? 42.375 4.219 45.281 1 45.66 84 ARG A O 1
ATOM 671 N N . ARG A 1 85 ? 42.375 2.127 44.875 1 46.72 85 ARG A N 1
ATOM 672 C CA . ARG A 1 85 ? 42.531 1.741 46.281 1 46.72 85 ARG A CA 1
ATOM 673 C C . ARG A 1 85 ? 43.812 2.271 46.875 1 46.72 85 ARG A C 1
ATOM 675 O O . ARG A 1 85 ? 44.906 2.002 46.344 1 46.72 85 ARG A O 1
ATOM 682 N N . PRO A 1 86 ? 43.625 3.244 47.688 1 48.47 86 PRO A N 1
ATOM 683 C CA . PRO A 1 86 ? 44.844 3.65 48.375 1 48.47 86 PRO A CA 1
ATOM 684 C C . PRO A 1 86 ? 45.594 2.473 49 1 48.47 86 PRO A C 1
ATOM 686 O O . PRO A 1 86 ? 45 1.441 49.312 1 48.47 86 PRO A O 1
ATOM 689 N N . MET B 1 1 ? 0.686 -25.781 11.656 1 70.44 1 MET B N 1
ATOM 690 C CA . MET B 1 1 ? -0.348 -25.281 10.758 1 70.44 1 MET B CA 1
ATOM 691 C C . MET B 1 1 ? 0.219 -24.219 9.82 1 70.44 1 MET B C 1
ATOM 693 O O . MET B 1 1 ? 1.18 -23.531 10.164 1 70.44 1 MET B O 1
ATOM 697 N N . ARG B 1 2 ? -0.109 -24.266 8.57 1 80.62 2 ARG B N 1
ATOM 698 C CA . ARG B 1 2 ? 0.399 -23.25 7.645 1 80.62 2 ARG B CA 1
ATOM 699 C C . ARG B 1 2 ? -0.044 -21.859 8.062 1 80.62 2 ARG B C 1
ATOM 701 O O . ARG B 1 2 ? -1.205 -21.641 8.414 1 80.62 2 ARG B O 1
ATOM 708 N N . THR B 1 3 ? 0.909 -21.047 8 1 95 3 THR B N 1
ATOM 709 C CA . THR B 1 3 ? 0.567 -19.703 8.445 1 95 3 THR B CA 1
ATOM 710 C C . THR B 1 3 ? 0.499 -18.75 7.258 1 95 3 THR B C 1
ATOM 712 O O . THR B 1 3 ? 0.227 -17.547 7.43 1 95 3 THR B O 1
ATOM 715 N N . THR B 1 4 ? 0.805 -19.359 6.027 1 97.81 4 THR B N 1
ATOM 716 C CA . THR B 1 4 ? 0.806 -18.5 4.852 1 97.81 4 THR B CA 1
ATOM 717 C C . THR B 1 4 ? 0.032 -19.156 3.705 1 97.81 4 THR B C 1
ATOM 719 O O . THR B 1 4 ? -0.266 -20.344 3.75 1 97.81 4 THR B O 1
ATOM 722 N N . ARG B 1 5 ? -0.371 -18.281 2.799 1 96.94 5 ARG B N 1
ATOM 723 C CA . ARG B 1 5 ? -0.978 -18.672 1.529 1 96.94 5 ARG B CA 1
ATOM 724 C C . ARG B 1 5 ? -0.154 -18.156 0.35 1 96.94 5 ARG B C 1
ATOM 726 O O . ARG B 1 5 ? 0.428 -17.078 0.414 1 96.94 5 ARG B O 1
ATOM 733 N N . THR B 1 6 ? -0.125 -18.953 -0.687 1 97.81 6 THR B N 1
ATOM 734 C CA . THR B 1 6 ? 0.553 -18.547 -1.91 1 97.81 6 THR B CA 1
ATOM 735 C C . THR B 1 6 ? -0.448 -18.016 -2.932 1 97.81 6 THR B C 1
ATOM 737 O O . THR B 1 6 ? -1.51 -18.609 -3.135 1 97.81 6 THR B O 1
ATOM 740 N N . LEU B 1 7 ? -0.15 -16.875 -3.551 1 97.88 7 LEU B N 1
ATOM 741 C CA . LEU B 1 7 ? -0.991 -16.266 -4.578 1 97.88 7 LEU B CA 1
ATOM 742 C C . LEU B 1 7 ? -0.182 -15.961 -5.832 1 97.88 7 LEU B C 1
ATOM 744 O O . LEU B 1 7 ? 0.958 -15.5 -5.746 1 97.88 7 LEU B O 1
ATOM 748 N N . SER B 1 8 ? -0.773 -16.219 -6.973 1 98.38 8 SER B N 1
ATOM 749 C CA . SER B 1 8 ? -0.223 -15.805 -8.258 1 98.38 8 SER B CA 1
ATOM 750 C C . SER B 1 8 ? -0.865 -14.508 -8.734 1 98.38 8 SER B C 1
ATOM 752 O O . SER B 1 8 ? -2.086 -14.43 -8.883 1 98.38 8 SER B O 1
ATOM 754 N N . ILE B 1 9 ? -0.017 -13.508 -8.992 1 98.69 9 ILE B N 1
ATOM 755 C CA . ILE B 1 9 ? -0.573 -12.203 -9.328 1 98.69 9 ILE B CA 1
ATOM 756 C C . ILE B 1 9 ? 0.035 -11.703 -10.641 1 98.69 9 ILE B C 1
ATOM 758 O O . ILE B 1 9 ? 1.166 -12.062 -10.977 1 98.69 9 ILE B O 1
ATOM 762 N N . SER B 1 10 ? -0.776 -10.898 -11.312 1 98.44 10 SER B N 1
ATOM 763 C CA . SER B 1 10 ? -0.339 -10.242 -12.539 1 98.44 10 SER B CA 1
ATOM 764 C C . SER B 1 10 ? -0.109 -8.75 -12.312 1 98.44 10 SER B C 1
ATOM 766 O O . SER B 1 10 ? -0.968 -8.062 -11.758 1 98.44 10 SER B O 1
ATOM 768 N N . LEU B 1 11 ? 1.1 -8.305 -12.789 1 98.69 11 LEU B N 1
ATOM 769 C CA . LEU B 1 11 ? 1.48 -6.91 -12.578 1 98.69 11 LEU B CA 1
ATOM 770 C C . LEU B 1 11 ? 2 -6.285 -13.875 1 98.69 11 LEU B C 1
ATOM 772 O O . LEU B 1 11 ? 2.717 -6.938 -14.633 1 98.69 11 LEU B O 1
ATOM 776 N N . PRO B 1 12 ? 1.678 -4.969 -14.055 1 98.5 12 PRO B N 1
ATOM 777 C CA . PRO B 1 12 ? 2.412 -4.27 -15.109 1 98.5 12 PRO B CA 1
ATOM 778 C C . PRO B 1 12 ? 3.924 -4.305 -14.898 1 98.5 12 PRO B C 1
ATOM 780 O O . PRO B 1 12 ? 4.391 -4.316 -13.758 1 98.5 12 PRO B O 1
ATOM 783 N N . TYR B 1 13 ? 4.66 -4.141 -15.961 1 98 13 TYR B N 1
ATOM 784 C CA . TYR B 1 13 ? 6.117 -4.246 -15.914 1 98 13 TYR B CA 1
ATOM 785 C C . TYR B 1 13 ? 6.707 -3.189 -14.984 1 98 13 TYR B C 1
ATOM 787 O O . TYR B 1 13 ? 7.66 -3.461 -14.25 1 98 13 TYR B O 1
ATOM 795 N N . GLU B 1 14 ? 6.156 -2.059 -15.008 1 97.69 14 GLU B N 1
ATOM 796 C CA . GLU B 1 14 ? 6.668 -0.969 -14.18 1 97.69 14 GLU B CA 1
ATOM 797 C C . GLU B 1 14 ? 6.574 -1.309 -12.695 1 97.69 14 GLU B C 1
ATOM 799 O O . GLU B 1 14 ? 7.477 -0.99 -11.922 1 97.69 14 GLU B O 1
ATOM 804 N N . MET B 1 15 ? 5.508 -1.964 -12.352 1 98.69 15 MET B N 1
ATOM 805 C CA . MET B 1 15 ? 5.328 -2.357 -10.953 1 98.69 15 MET B CA 1
ATOM 806 C C . MET B 1 15 ? 6.242 -3.52 -10.594 1 98.69 15 MET B C 1
ATOM 808 O O . MET B 1 15 ? 6.809 -3.555 -9.5 1 98.69 15 MET B O 1
ATOM 812 N N . ALA B 1 16 ? 6.371 -4.457 -11.492 1 98.62 16 ALA B N 1
ATOM 813 C CA . ALA B 1 16 ? 7.289 -5.57 -11.273 1 98.62 16 ALA B CA 1
ATOM 814 C C . ALA B 1 16 ? 8.727 -5.074 -11.117 1 98.62 16 ALA B C 1
ATOM 816 O O . ALA B 1 16 ? 9.469 -5.566 -10.273 1 98.62 16 ALA B O 1
ATOM 817 N N . ASP B 1 17 ? 9.078 -4.082 -11.93 1 98.19 17 ASP B N 1
ATOM 818 C CA . ASP B 1 17 ? 10.422 -3.504 -11.852 1 98.19 17 ASP B CA 1
ATOM 819 C C . ASP B 1 17 ? 10.633 -2.795 -10.516 1 98.19 17 ASP B C 1
ATOM 821 O O . ASP B 1 17 ? 11.727 -2.855 -9.945 1 98.19 17 ASP B O 1
ATOM 825 N N . TYR B 1 18 ? 9.617 -2.125 -10.07 1 98.5 18 TYR B N 1
ATOM 826 C CA . TYR B 1 18 ? 9.672 -1.488 -8.758 1 98.5 18 TYR B CA 1
ATOM 827 C C . TYR B 1 18 ? 9.969 -2.51 -7.668 1 98.5 18 TYR B C 1
ATOM 829 O O . TYR B 1 18 ? 10.859 -2.297 -6.836 1 98.5 18 TYR B O 1
ATOM 837 N N . ILE B 1 19 ? 9.297 -3.625 -7.676 1 98.88 19 ILE B N 1
ATOM 838 C CA . ILE B 1 19 ? 9.484 -4.691 -6.699 1 98.88 19 ILE B CA 1
ATOM 839 C C . ILE B 1 19 ? 10.906 -5.242 -6.797 1 98.88 19 ILE B C 1
ATOM 841 O O . ILE B 1 19 ? 11.586 -5.402 -5.781 1 98.88 19 ILE B O 1
ATOM 845 N N . ARG B 1 20 ? 11.367 -5.445 -8.031 1 98.31 20 ARG B N 1
ATOM 846 C CA . ARG B 1 20 ? 12.703 -5.988 -8.25 1 98.31 20 ARG B CA 1
ATOM 847 C C . ARG B 1 20 ? 13.773 -5.047 -7.711 1 98.31 20 ARG B C 1
ATOM 849 O O . ARG B 1 20 ? 14.758 -5.492 -7.121 1 98.31 20 ARG B O 1
ATOM 856 N N . ALA B 1 21 ? 13.586 -3.809 -7.961 1 98.25 21 ALA B N 1
ATOM 857 C CA . ALA B 1 21 ? 14.555 -2.82 -7.484 1 98.25 21 ALA B CA 1
ATOM 858 C C . ALA B 1 21 ? 14.664 -2.852 -5.965 1 98.25 21 ALA B C 1
ATOM 860 O O . ALA B 1 21 ? 15.766 -2.773 -5.414 1 98.25 21 ALA B O 1
ATOM 861 N N . LYS B 1 22 ? 13.539 -3.035 -5.258 1 98.25 22 LYS B N 1
ATOM 862 C CA . LYS B 1 22 ? 13.523 -3.072 -3.799 1 98.25 22 LYS B CA 1
ATOM 863 C C . LYS B 1 22 ? 14.289 -4.281 -3.271 1 98.25 22 LYS B C 1
ATOM 865 O O . LYS B 1 22 ? 14.922 -4.211 -2.217 1 98.25 22 LYS B O 1
ATOM 870 N N . VAL B 1 23 ? 14.219 -5.332 -3.988 1 98.69 23 VAL B N 1
ATOM 871 C CA . VAL B 1 23 ? 14.898 -6.555 -3.566 1 98.69 23 VAL B CA 1
ATOM 872 C C . VAL B 1 23 ? 16.375 -6.477 -3.932 1 98.69 23 VAL B C 1
ATOM 874 O O . VAL B 1 23 ? 17.25 -6.828 -3.125 1 98.69 23 VAL B O 1
ATOM 877 N N . SER B 1 24 ? 16.641 -5.914 -5.133 1 98.25 24 SER B N 1
ATOM 878 C CA . SER B 1 24 ? 18.016 -5.867 -5.645 1 98.25 24 SER B CA 1
ATOM 879 C C . SER B 1 24 ? 18.875 -4.922 -4.816 1 98.25 24 SER B C 1
ATOM 881 O O . SER B 1 24 ? 20.078 -5.148 -4.668 1 98.25 24 SER B O 1
ATOM 883 N N . THR B 1 25 ? 18.266 -3.912 -4.246 1 96.94 25 THR B N 1
ATOM 884 C CA . THR B 1 25 ? 19 -2.938 -3.449 1 96.94 25 THR B CA 1
ATOM 885 C C . THR B 1 25 ? 19.156 -3.426 -2.012 1 96.94 25 THR B C 1
ATOM 887 O O . THR B 1 25 ? 19.859 -2.801 -1.212 1 96.94 25 THR B O 1
ATOM 890 N N . GLY B 1 26 ? 18.469 -4.473 -1.663 1 97.44 26 GLY B N 1
ATOM 891 C CA . GLY B 1 26 ? 18.609 -5.062 -0.34 1 97.44 26 GLY B CA 1
ATOM 892 C C . GLY B 1 26 ? 17.656 -4.465 0.676 1 97.44 26 GLY B C 1
ATOM 893 O O . GLY B 1 26 ? 17.75 -4.758 1.87 1 97.44 26 GLY B O 1
ATOM 894 N N . GLU B 1 27 ? 16.719 -3.643 0.246 1 96.81 27 GLU B N 1
ATOM 895 C CA . GLU B 1 27 ? 15.727 -3.062 1.148 1 96.81 27 GLU B CA 1
ATOM 896 C C . GLU B 1 27 ? 14.781 -4.133 1.688 1 96.81 27 GLU B C 1
ATOM 898 O O . GLU B 1 27 ? 14.359 -4.066 2.846 1 96.81 27 GLU B O 1
ATOM 903 N N . PHE B 1 28 ? 14.516 -5.09 0.873 1 98.31 28 PHE B N 1
ATOM 904 C CA . PHE B 1 28 ? 13.688 -6.238 1.227 1 98.31 28 PHE B CA 1
ATOM 905 C C . PHE B 1 28 ? 14.367 -7.539 0.809 1 98.31 28 PHE B C 1
ATOM 907 O O . PHE B 1 28 ? 15.133 -7.562 -0.152 1 98.31 28 PHE B O 1
ATOM 914 N N . ALA B 1 29 ? 14.102 -8.57 1.449 1 98.31 29 ALA B N 1
ATOM 915 C CA . ALA B 1 29 ? 14.734 -9.852 1.176 1 98.31 29 ALA B CA 1
ATOM 916 C C . ALA B 1 29 ? 14.078 -10.555 -0.011 1 98.31 29 ALA B C 1
ATOM 918 O O . ALA B 1 29 ? 14.742 -11.242 -0.783 1 98.31 29 ALA B O 1
ATOM 919 N N . THR B 1 30 ? 12.703 -10.359 -0.157 1 98.5 30 THR B N 1
ATOM 920 C CA . THR B 1 30 ? 11.992 -11.094 -1.195 1 98.5 30 THR B CA 1
ATOM 921 C C . THR B 1 30 ? 10.906 -10.219 -1.827 1 98.5 30 THR B C 1
ATOM 923 O O . THR B 1 30 ? 10.516 -9.203 -1.256 1 98.5 30 THR B O 1
ATOM 926 N N . GLU B 1 31 ? 10.461 -10.625 -2.904 1 98.56 31 GLU B N 1
ATOM 927 C CA . GLU B 1 31 ? 9.344 -9.961 -3.57 1 98.56 31 GLU B CA 1
ATOM 928 C C . GLU B 1 31 ? 8.07 -10.031 -2.725 1 98.56 31 GLU B C 1
ATOM 930 O O . GLU B 1 31 ? 7.316 -9.062 -2.65 1 98.56 31 GLU B O 1
ATOM 935 N N . SER B 1 32 ? 7.875 -11.117 -2.041 1 98.81 32 SER B N 1
ATOM 936 C CA . SER B 1 32 ? 6.723 -11.266 -1.156 1 98.81 32 SER B CA 1
ATOM 937 C C . SER B 1 32 ? 6.77 -10.258 -0.014 1 98.81 32 SER B C 1
ATOM 939 O O . SER B 1 32 ? 5.73 -9.773 0.441 1 98.81 32 SER B O 1
ATOM 941 N N . GLU B 1 33 ? 7.945 -9.977 0.412 1 98.81 33 GLU B N 1
ATOM 942 C CA . GLU B 1 33 ? 8.102 -9 1.486 1 98.81 33 GLU B CA 1
ATOM 943 C C . GLU B 1 33 ? 7.688 -7.602 1.025 1 98.81 33 GLU B C 1
ATOM 945 O O . GLU B 1 33 ? 7.039 -6.863 1.771 1 98.81 33 GLU B O 1
ATOM 950 N N . VAL B 1 34 ? 7.953 -7.266 -0.141 1 98.88 34 VAL B N 1
ATOM 951 C CA . VAL B 1 34 ? 7.543 -5.984 -0.706 1 98.88 34 VAL B CA 1
ATOM 952 C C . VAL B 1 34 ? 6.02 -5.918 -0.775 1 98.88 34 VAL B C 1
ATOM 954 O O . VAL B 1 34 ? 5.418 -4.922 -0.365 1 98.88 34 VAL B O 1
ATOM 957 N N . ILE B 1 35 ? 5.418 -6.984 -1.219 1 98.94 35 ILE B N 1
ATOM 958 C CA . ILE B 1 35 ? 3.973 -7.035 -1.398 1 98.94 35 ILE B CA 1
ATOM 959 C C . ILE B 1 35 ? 3.281 -6.973 -0.037 1 98.94 35 ILE B C 1
ATOM 961 O O . ILE B 1 35 ? 2.25 -6.316 0.113 1 98.94 35 ILE B O 1
ATOM 965 N N . ARG B 1 36 ? 3.879 -7.629 0.963 1 98.88 36 ARG B N 1
ATOM 966 C CA . ARG B 1 36 ? 3.311 -7.551 2.305 1 98.88 36 ARG B CA 1
ATOM 967 C C . ARG B 1 36 ? 3.377 -6.129 2.848 1 98.88 36 ARG B C 1
ATOM 969 O O . ARG B 1 36 ? 2.436 -5.656 3.486 1 98.88 36 ARG B O 1
ATOM 976 N N . ASP B 1 37 ? 4.391 -5.422 2.525 1 98.81 37 ASP B N 1
ATOM 977 C CA . ASP B 1 37 ? 4.492 -4.023 2.936 1 98.81 37 ASP B CA 1
ATOM 978 C C . ASP B 1 37 ? 3.477 -3.16 2.193 1 98.81 37 ASP B C 1
ATOM 980 O O . ASP B 1 37 ? 2.859 -2.271 2.787 1 98.81 37 ASP B O 1
ATOM 984 N N . ALA B 1 38 ? 3.314 -3.436 0.938 1 98.94 38 ALA B N 1
ATOM 985 C CA . ALA B 1 38 ? 2.311 -2.719 0.156 1 98.94 38 ALA B CA 1
ATOM 986 C C . ALA B 1 38 ? 0.912 -2.939 0.726 1 98.94 38 ALA B C 1
ATOM 988 O O . ALA B 1 38 ? 0.144 -1.987 0.888 1 98.94 38 ALA B O 1
ATOM 989 N N . LEU B 1 39 ? 0.631 -4.164 1.088 1 98.94 39 LEU B N 1
ATOM 990 C CA . LEU B 1 39 ? -0.676 -4.484 1.65 1 98.94 39 LEU B CA 1
ATOM 991 C C . LEU B 1 39 ? -0.852 -3.838 3.021 1 98.94 39 LEU B C 1
ATOM 993 O O . LEU B 1 39 ? -1.938 -3.354 3.348 1 98.94 39 LEU B O 1
ATOM 997 N N . ARG B 1 40 ? 0.217 -3.844 3.805 1 98.81 40 ARG B N 1
ATOM 998 C CA . ARG B 1 40 ? 0.142 -3.158 5.09 1 98.81 40 ARG B CA 1
ATOM 999 C C . ARG B 1 40 ? -0.163 -1.675 4.902 1 98.81 40 ARG B C 1
ATOM 1001 O O . ARG B 1 40 ? -0.953 -1.098 5.652 1 98.81 40 ARG B O 1
ATOM 1008 N N . THR B 1 41 ? 0.485 -1.135 3.941 1 98.62 41 THR B N 1
ATOM 1009 C CA . THR B 1 41 ? 0.277 0.275 3.631 1 98.62 41 THR B CA 1
ATOM 1010 C C . THR B 1 41 ? -1.158 0.523 3.176 1 98.62 41 THR B C 1
ATOM 1012 O O . THR B 1 41 ? -1.791 1.493 3.598 1 98.62 41 THR B O 1
ATOM 1015 N N . LEU B 1 42 ? -1.72 -0.315 2.344 1 98.75 42 LEU B N 1
ATOM 1016 C CA . LEU B 1 42 ? -3.096 -0.183 1.879 1 98.75 42 LEU B CA 1
ATOM 1017 C C . LEU B 1 42 ? -4.078 -0.352 3.033 1 98.75 42 LEU B C 1
ATOM 1019 O O . LEU B 1 42 ? -5.035 0.417 3.158 1 98.75 42 LEU B O 1
ATOM 1023 N N . ILE B 1 43 ? -3.84 -1.316 3.9 1 98.25 43 IL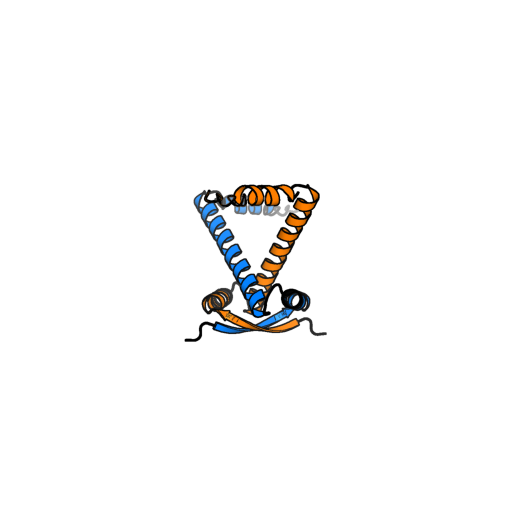E B N 1
ATOM 1024 C CA . ILE B 1 43 ? -4.695 -1.594 5.047 1 98.25 43 ILE B CA 1
ATOM 1025 C C . ILE B 1 43 ? -4.695 -0.396 5.992 1 98.25 43 ILE B C 1
ATOM 1027 O O . ILE B 1 43 ? -5.75 0.023 6.477 1 98.25 43 ILE B O 1
ATOM 1031 N N . ALA B 1 44 ? -3.555 0.156 6.227 1 97.81 44 ALA B N 1
ATOM 1032 C CA . ALA B 1 44 ? -3.436 1.34 7.074 1 97.81 44 ALA B CA 1
ATOM 1033 C C . ALA B 1 44 ? -4.215 2.514 6.488 1 97.81 44 ALA B C 1
ATOM 1035 O O . ALA B 1 44 ? -4.922 3.221 7.211 1 97.81 44 ALA B O 1
ATOM 1036 N N . ARG B 1 45 ? -4.062 2.725 5.219 1 96.38 45 ARG B N 1
ATOM 1037 C CA . ARG B 1 45 ? -4.797 3.789 4.539 1 96.38 45 ARG B CA 1
ATOM 1038 C C . ARG B 1 45 ? -6.301 3.588 4.672 1 96.38 45 ARG B C 1
ATOM 1040 O O . ARG B 1 45 ? -7.035 4.527 4.988 1 96.38 45 ARG B O 1
ATOM 1047 N N . ASP B 1 46 ? -6.766 2.396 4.434 1 96.38 46 ASP B N 1
ATOM 1048 C CA . ASP B 1 46 ? -8.188 2.09 4.531 1 96.38 46 ASP B CA 1
ATOM 1049 C C . ASP B 1 46 ? -8.719 2.375 5.934 1 96.38 46 ASP B C 1
ATOM 1051 O O . ASP B 1 46 ? -9.828 2.881 6.098 1 96.38 46 ASP B O 1
ATOM 1055 N N . ARG B 1 47 ? -7.926 2.062 6.91 1 96.56 47 ARG B N 1
ATOM 1056 C CA . ARG B 1 47 ? -8.32 2.297 8.297 1 96.56 47 ARG B CA 1
ATOM 1057 C C . ARG B 1 47 ? -8.492 3.787 8.57 1 96.56 47 ARG B C 1
ATOM 1059 O O . ARG B 1 47 ? -9.445 4.195 9.234 1 96.56 47 ARG B O 1
ATOM 1066 N N . VAL B 1 48 ? -7.594 4.578 8.094 1 95.69 48 VAL B N 1
ATOM 1067 C CA . VAL B 1 48 ? -7.645 6.023 8.289 1 95.69 48 VAL B CA 1
ATOM 1068 C C . VAL B 1 48 ? -8.875 6.598 7.59 1 95.69 48 VAL B C 1
ATOM 1070 O O . VAL B 1 48 ? -9.586 7.43 8.156 1 95.69 48 VAL B O 1
ATOM 1073 N N . VAL B 1 49 ? -9.117 6.156 6.391 1 94.44 49 VAL B N 1
ATOM 1074 C CA . VAL B 1 49 ? -10.258 6.629 5.609 1 94.44 49 VAL B CA 1
ATOM 1075 C C . VAL B 1 49 ? -11.562 6.258 6.316 1 94.44 49 VAL B C 1
ATOM 1077 O O . VAL B 1 49 ? -12.469 7.082 6.43 1 94.44 49 VAL B O 1
ATOM 1080 N N . GLU B 1 50 ? -11.617 5.078 6.766 1 94.44 50 GLU B N 1
ATOM 1081 C CA . GLU B 1 50 ? -12.812 4.625 7.477 1 94.44 50 GLU B CA 1
ATOM 1082 C C . GLU B 1 50 ? -13.039 5.441 8.75 1 94.44 50 GLU B C 1
ATOM 1084 O O . GLU B 1 50 ? -14.18 5.797 9.062 1 94.44 50 GLU B O 1
ATOM 1089 N N . ALA B 1 51 ? -11.969 5.672 9.422 1 94.5 51 ALA B N 1
ATOM 1090 C CA . ALA B 1 51 ? -12.07 6.457 10.656 1 94.5 51 ALA B CA 1
ATOM 1091 C C . ALA B 1 51 ? -12.547 7.875 10.359 1 94.5 51 ALA B C 1
ATOM 1093 O O . ALA B 1 51 ? -13.391 8.414 11.078 1 94.5 51 ALA B O 1
ATOM 1094 N N . TRP B 1 52 ? -12 8.438 9.344 1 92.94 52 TRP B N 1
AT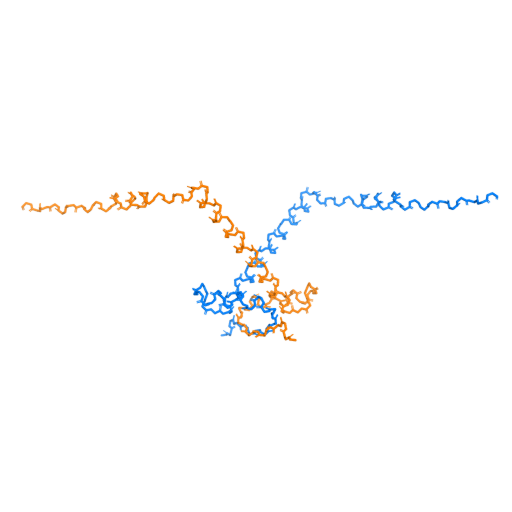OM 1095 C CA . TRP B 1 52 ? -12.391 9.781 8.922 1 92.94 52 TRP B CA 1
ATOM 1096 C C . TRP B 1 52 ? -13.867 9.828 8.539 1 92.94 52 TRP B C 1
ATOM 1098 O O . TRP B 1 52 ? -14.578 10.766 8.914 1 92.94 52 TRP B O 1
ATOM 1108 N N . LEU B 1 53 ? -14.328 8.836 7.789 1 92.25 53 LEU B N 1
ATOM 1109 C CA . LEU B 1 53 ? -15.719 8.75 7.359 1 92.25 53 LEU B CA 1
ATOM 1110 C C . LEU B 1 53 ? -16.656 8.609 8.555 1 92.25 53 LEU B C 1
ATOM 1112 O O . LEU B 1 53 ? -17.703 9.25 8.609 1 92.25 53 LEU B O 1
ATOM 1116 N N . ARG B 1 54 ? -16.25 7.867 9.492 1 92.5 54 ARG B N 1
ATOM 1117 C CA . ARG B 1 54 ? -17.047 7.676 10.703 1 92.5 54 ARG B CA 1
ATOM 1118 C C . ARG B 1 54 ? -17.141 8.969 11.508 1 92.5 54 ARG B C 1
ATOM 1120 O O . ARG B 1 54 ? -18.203 9.312 12.016 1 92.5 54 ARG B O 1
ATOM 1127 N N . ASP B 1 55 ? -16.031 9.656 11.609 1 88.5 55 ASP B N 1
ATOM 1128 C CA . ASP B 1 55 ? -15.992 10.922 12.328 1 88.5 55 ASP B CA 1
ATOM 1129 C C . ASP B 1 55 ? -16.844 11.977 11.625 1 88.5 55 ASP B C 1
ATOM 1131 O O . ASP B 1 55 ? -17.547 12.75 12.273 1 88.5 55 ASP B O 1
ATOM 1135 N N . ALA B 1 56 ? -16.75 11.984 10.32 1 86.56 56 ALA B N 1
ATOM 1136 C CA . ALA B 1 56 ? -17.531 12.938 9.516 1 86.56 56 ALA B CA 1
ATOM 1137 C C . ALA B 1 56 ? -19.031 12.688 9.672 1 86.56 56 ALA B C 1
ATOM 1139 O O . ALA B 1 56 ? -19.812 13.633 9.781 1 86.56 56 ALA B O 1
ATOM 1140 N N . VAL B 1 57 ? -19.438 11.516 9.734 1 86.06 57 VAL B N 1
ATOM 1141 C CA . VAL B 1 57 ? -20.828 11.125 9.914 1 86.06 57 VAL B CA 1
ATOM 1142 C C . VAL B 1 57 ? -21.281 11.484 11.32 1 86.06 57 VAL B C 1
ATOM 1144 O O . VAL B 1 57 ? -22.375 12.023 11.508 1 86.06 57 VAL B O 1
ATOM 1147 N N . ASN B 1 58 ? -20.375 11.312 12.242 1 87.38 58 ASN B N 1
ATOM 1148 C CA . ASN B 1 58 ? -20.719 11.594 13.633 1 87.38 58 ASN B CA 1
ATOM 1149 C C . ASN B 1 58 ? -20.781 13.094 13.891 1 87.38 58 ASN B C 1
ATOM 1151 O O . ASN B 1 58 ? -21.562 13.547 14.734 1 87.38 58 ASN B O 1
ATOM 1155 N N . SER B 1 59 ? -19.938 13.883 13.258 1 79.38 59 SER B N 1
ATOM 1156 C CA . SER B 1 59 ? -19.922 15.336 13.43 1 79.38 59 SER B CA 1
ATOM 1157 C C . SER B 1 59 ? -21.062 15.992 12.648 1 79.38 59 SER B C 1
ATOM 1159 O O . SER B 1 59 ? -21.312 17.188 12.812 1 79.38 59 SER B O 1
ATOM 1161 N N . GLY B 1 60 ? -21.844 15.375 11.992 1 70.94 60 GLY B N 1
ATOM 1162 C CA . GLY B 1 60 ? -22.953 15.914 11.219 1 70.94 60 GLY B CA 1
ATOM 1163 C C . GLY B 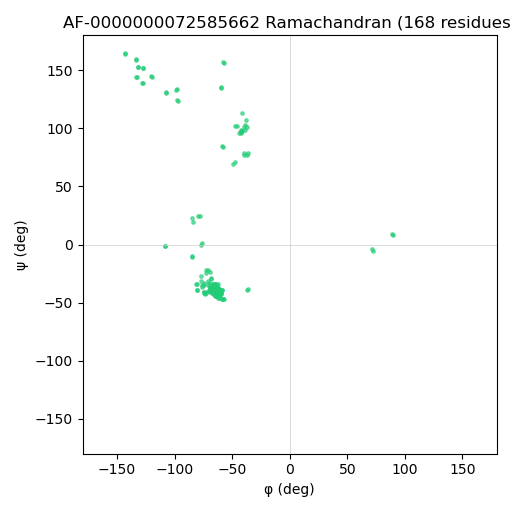1 60 ? -22.5 16.641 9.961 1 70.94 60 GLY B C 1
ATOM 1164 O O . GLY B 1 60 ? -23.312 17.297 9.297 1 70.94 60 GLY B O 1
ATOM 1165 N N . GLU B 1 61 ? -21.328 16.797 9.773 1 58.72 61 GLU B N 1
ATOM 1166 C CA . GLU B 1 61 ? -20.797 17.531 8.641 1 58.72 61 GLU B CA 1
ATOM 1167 C C . GLU B 1 61 ? -21.219 16.922 7.316 1 58.72 61 GLU B C 1
ATOM 1169 O O . GLU B 1 61 ? -21.391 17.625 6.324 1 58.72 61 GLU B O 1
ATOM 1174 N N . PHE B 1 62 ? -21.203 15.734 7.234 1 55 62 PHE B N 1
ATOM 1175 C CA . PHE B 1 62 ? -21.719 15.102 6.02 1 55 62 PHE B CA 1
ATOM 1176 C C . PHE B 1 62 ? -23.234 15.047 6.043 1 55 62 PHE B C 1
ATOM 1178 O O . PHE B 1 62 ? -23.812 13.961 6.16 1 55 62 PHE B O 1
ATOM 1185 N N . ALA B 1 63 ? -23.812 15.977 6.824 1 49.72 63 ALA B N 1
ATOM 1186 C CA . ALA B 1 63 ? -25.234 16.172 6.547 1 49.72 63 ALA B CA 1
ATOM 1187 C C . ALA B 1 63 ? -25.484 16.359 5.055 1 49.72 63 ALA B C 1
ATOM 1189 O O . ALA B 1 63 ? -25.109 17.375 4.477 1 49.72 63 ALA B O 1
ATOM 1190 N N . LEU B 1 64 ? -25.328 15.414 4.332 1 47.66 64 LEU B N 1
ATOM 1191 C CA . LEU B 1 64 ? -25.859 15.438 2.973 1 47.66 64 LEU B CA 1
ATOM 1192 C C . LEU B 1 64 ? -27.188 16.172 2.924 1 47.66 64 LEU B C 1
ATOM 1194 O O . LEU B 1 64 ? -28.141 15.805 3.617 1 47.66 64 LEU B O 1
ATOM 1198 N N . ASP B 1 65 ? -27.156 17.422 2.934 1 42.44 65 ASP B N 1
ATOM 1199 C CA . ASP B 1 65 ? -28.406 18.109 2.594 1 42.44 65 ASP B CA 1
ATOM 1200 C C . ASP B 1 65 ? -29.125 17.391 1.451 1 42.44 65 ASP B C 1
ATOM 1202 O O . ASP B 1 65 ? -28.672 17.422 0.306 1 42.44 65 ASP B O 1
ATOM 1206 N N . PRO B 1 66 ? -29.766 16.375 1.74 1 45.28 66 PRO B N 1
ATOM 1207 C CA . PRO B 1 66 ? -30.562 15.805 0.649 1 45.28 66 PRO B CA 1
ATOM 1208 C C . PRO B 1 66 ? -31.188 16.875 -0.237 1 45.28 66 PRO B C 1
ATOM 1210 O O . PRO B 1 66 ? -31.469 16.641 -1.415 1 45.28 66 PRO B O 1
ATOM 1213 N N . ASP B 1 67 ? -31.672 17.984 0.296 1 43.44 67 ASP B N 1
ATOM 1214 C CA . ASP B 1 67 ? -32.312 19.078 -0.422 1 43.44 67 ASP B CA 1
ATOM 1215 C C . ASP B 1 67 ? -31.328 19.844 -1.282 1 43.44 67 ASP B C 1
ATOM 1217 O O . ASP B 1 67 ? -31.703 20.672 -2.113 1 43.44 67 ASP B O 1
ATOM 1221 N N . ALA B 1 68 ? -30.188 19.875 -1.078 1 42.78 68 ALA B N 1
ATOM 1222 C CA . ALA B 1 68 ? -29.203 20.578 -1.885 1 42.78 68 ALA B CA 1
ATOM 1223 C C . ALA B 1 68 ? -28.984 19.906 -3.232 1 42.78 68 ALA B C 1
ATOM 1225 O O . ALA B 1 68 ? -28.719 20.562 -4.238 1 42.78 68 ALA B O 1
ATOM 1226 N N . GLN B 1 69 ? -28.953 18.656 -3.311 1 41.47 69 GLN B N 1
ATOM 1227 C CA . GLN B 1 69 ? -28.938 17.953 -4.59 1 41.47 69 GLN B CA 1
ATOM 1228 C C . GLN B 1 69 ? -30.281 18.094 -5.301 1 41.47 69 GLN B C 1
ATOM 1230 O O . GLN B 1 69 ? -30.328 18.141 -6.531 1 41.47 69 GLN B O 1
ATOM 1235 N N . TRP B 1 70 ? -31.312 18.062 -4.59 1 41.5 70 TRP B N 1
ATOM 1236 C CA . TRP B 1 70 ? -32.625 18.281 -5.176 1 41.5 70 TRP B CA 1
ATOM 1237 C C . TRP B 1 70 ? -32.812 19.734 -5.586 1 41.5 70 TRP B C 1
ATOM 1239 O O . TRP B 1 70 ? -33.625 20.047 -6.48 1 41.5 70 TRP B O 1
ATOM 1249 N N . ALA B 1 71 ? -32.219 20.703 -4.906 1 41.09 71 ALA B N 1
ATOM 1250 C CA . ALA B 1 71 ? -32.344 22.109 -5.285 1 41.09 71 ALA B CA 1
ATOM 1251 C C . ALA B 1 71 ? -31.578 22.406 -6.57 1 41.09 71 ALA B C 1
ATOM 1253 O O . ALA B 1 71 ? -31.984 23.266 -7.359 1 41.09 71 ALA B O 1
ATOM 1254 N N . ALA B 1 72 ? -30.484 21.781 -6.793 1 40.53 72 ALA B N 1
ATOM 1255 C CA . ALA B 1 72 ? -29.75 22.109 -8.008 1 40.53 72 ALA B CA 1
ATOM 1256 C C . ALA B 1 72 ? -30.438 21.547 -9.242 1 40.53 72 ALA B C 1
ATOM 1258 O O . ALA B 1 72 ? -30.438 22.156 -10.312 1 40.53 72 ALA B O 1
ATOM 1259 N N . ASP B 1 73 ? -30.906 20.344 -9.18 1 39.44 73 ASP B N 1
ATOM 1260 C CA . ASP B 1 73 ? -31.531 19.766 -10.367 1 39.44 73 ASP B CA 1
ATOM 1261 C C . ASP B 1 73 ? -32.906 20.406 -10.625 1 39.44 73 ASP B C 1
ATOM 1263 O O . ASP B 1 73 ? -33.5 20.188 -11.688 1 39.44 73 ASP B O 1
ATOM 1267 N N . LYS B 1 74 ? -33.469 20.953 -9.609 1 39.59 74 LYS B N 1
ATOM 1268 C CA . LYS B 1 74 ? -34.812 21.5 -9.867 1 39.59 74 LYS B CA 1
ATOM 1269 C C . LYS B 1 74 ? -34.719 22.812 -10.664 1 39.59 74 LYS B C 1
ATOM 1271 O O . LYS B 1 74 ? -35.719 23.281 -11.211 1 39.59 74 LYS B O 1
ATOM 1276 N N . ASP B 1 75 ? -33.625 23.547 -10.391 1 38.19 75 ASP B N 1
ATOM 1277 C CA . ASP B 1 75 ? -33.656 24.797 -11.125 1 38.19 75 ASP B CA 1
ATOM 1278 C C . ASP B 1 75 ? -33.531 24.562 -12.625 1 38.19 75 ASP B C 1
ATOM 1280 O O . ASP B 1 75 ? -33.969 25.375 -13.43 1 38.19 75 ASP B O 1
ATOM 1284 N N . GLU B 1 76 ? -32.688 23.578 -12.93 1 39.94 76 GLU B N 1
ATOM 1285 C CA . GLU B 1 76 ? -32.438 23.547 -14.375 1 39.94 76 GLU B CA 1
ATOM 1286 C C . GLU B 1 76 ? -33.625 22.922 -15.109 1 39.94 76 GLU B C 1
ATOM 1288 O O . GLU B 1 76 ? -33.781 23.109 -16.312 1 39.94 76 GLU B O 1
ATOM 1293 N N . ALA B 1 77 ? -34.281 22 -14.414 1 37.72 77 ALA B N 1
ATOM 1294 C CA . ALA B 1 77 ? -35.219 21.312 -15.281 1 37.72 77 ALA B CA 1
ATOM 1295 C C . ALA B 1 77 ? -36.531 22.078 -15.391 1 37.72 77 ALA B C 1
ATOM 1297 O O . ALA B 1 77 ? -37.562 21.656 -14.852 1 37.72 77 ALA B O 1
ATOM 1298 N N . LYS B 1 78 ? -36.5 23.359 -15.125 1 40.62 78 LYS B N 1
ATOM 1299 C CA . LYS B 1 78 ? -37.781 23.953 -15.492 1 40.62 78 LYS B CA 1
ATOM 1300 C C . LYS B 1 78 ? -38.094 23.719 -16.969 1 40.62 78 LYS B C 1
ATOM 1302 O O . LYS B 1 78 ? -37.344 24.156 -17.844 1 40.62 78 LYS B O 1
ATOM 1307 N N . PRO B 1 79 ? -38.656 22.562 -17.281 1 38.09 79 PRO B N 1
ATOM 1308 C CA . PRO B 1 79 ? -39.031 22.359 -18.688 1 38.09 79 PRO B CA 1
ATOM 1309 C C . PRO B 1 79 ? -39.75 23.562 -19.297 1 38.09 79 PRO B C 1
ATOM 1311 O O . PRO B 1 79 ? -40.594 24.172 -18.656 1 38.09 79 PRO B O 1
ATOM 1314 N N . ALA B 1 80 ? -39.031 24.312 -20.047 1 42.03 80 ALA B N 1
ATOM 1315 C CA . ALA B 1 80 ? -39.625 25.391 -20.859 1 42.03 80 ALA B CA 1
ATOM 1316 C C . ALA B 1 80 ? -40.969 24.953 -21.453 1 42.03 80 ALA B C 1
ATOM 1318 O O . ALA B 1 80 ? -41.094 23.844 -21.969 1 42.03 80 ALA B O 1
ATOM 1319 N N . ARG B 1 81 ? -42 25.312 -20.875 1 43.09 81 ARG B N 1
ATOM 1320 C CA . ARG B 1 81 ? -43.344 25.109 -21.375 1 43.09 81 ARG B CA 1
ATOM 1321 C C . ARG B 1 81 ? -43.438 25.406 -22.859 1 43.09 81 ARG B C 1
ATOM 1323 O O . ARG B 1 81 ? -42.938 26.422 -23.328 1 43.09 81 ARG B O 1
ATOM 1330 N N . PRO B 1 82 ? -43.375 24.406 -23.641 1 47.34 82 PRO B N 1
ATOM 1331 C CA . PRO B 1 82 ? -43.531 24.672 -25.078 1 47.34 82 PRO B CA 1
ATOM 1332 C C . PRO B 1 82 ? -44.562 25.719 -25.391 1 47.34 82 PRO B C 1
ATOM 1334 O O . PRO B 1 82 ? -45.625 25.75 -24.766 1 47.34 82 PRO B O 1
ATOM 1337 N N . ARG B 1 83 ? -44.156 26.891 -25.703 1 43.69 83 ARG B N 1
ATOM 1338 C CA . ARG B 1 83 ? -45.031 27.953 -26.172 1 43.69 83 ARG B CA 1
ATOM 1339 C C . ARG B 1 83 ? -46.062 27.438 -27.188 1 43.69 83 ARG B C 1
ATOM 1341 O O . ARG B 1 83 ? -45.688 26.75 -28.141 1 43.69 83 ARG B O 1
ATOM 1348 N N . ARG B 1 84 ? -47.219 27.125 -26.781 1 45.44 84 ARG B N 1
ATOM 1349 C CA . ARG B 1 84 ? -48.344 26.828 -27.656 1 45.44 84 ARG B CA 1
ATOM 1350 C C . ARG B 1 84 ? -48.406 27.812 -28.812 1 45.44 84 ARG B C 1
ATOM 1352 O O . ARG B 1 84 ? -48.344 29.031 -28.609 1 45.44 84 ARG B O 1
ATOM 1359 N N . ARG B 1 85 ? -47.875 27.453 -29.953 1 46.28 85 ARG B N 1
ATOM 1360 C CA . ARG B 1 85 ? -48.219 28.219 -31.156 1 46.28 85 ARG B CA 1
ATOM 1361 C C . ARG B 1 85 ? -49.688 28.562 -31.172 1 46.28 85 ARG B C 1
ATOM 1363 O O . ARG B 1 85 ? -50.531 27.688 -31.047 1 46.28 85 ARG B O 1
ATOM 1370 N N . PRO B 1 86 ? -49.906 29.812 -31.062 1 47.56 86 PRO B N 1
ATOM 1371 C CA . PRO B 1 86 ? -51.312 30.188 -31.203 1 47.56 86 PRO B CA 1
ATOM 1372 C C . PRO B 1 86 ? -51.969 29.578 -32.469 1 47.56 86 PRO B C 1
ATOM 1374 O O . PRO B 1 86 ? -51.281 29.281 -33.438 1 47.56 86 PRO B O 1
#

Foldseek 3Di:
DDPDDDDDDDDDPVVVVVLVVCCVVPVDVDSVRVVVVVVVVVVVVVVVVVVVVVVCVVVCVPVVPVVVVVVVVVVVPPPPPPPPPD/DDPDDDDDDDDDPVVVVVLVVCCVVPVDVDSVRVVVVVVVVVVVVVVVVVVVVVVCVVVCVPVVPVVVVVVVVVVPPPPPDPDPPD

Radius of gyration: 27.96 Å; Cα contacts (8 Å, |Δi|>4): 118; chains: 2; bounding box: 96×56×80 Å

InterPro domains:
  IPR010985 Ribbon-helix-helix [SSF47598] (4-49)
  IPR022789 Antitoxin ParD [PF03693] (7-62)
  IPR022789 Antitoxin ParD [PTHR36582] (5-69)
  IPR038296 Antitoxin ParD superfamily [G3DSA:6.10.10.120] (13-85)